Protein AF-A0A1G5EX84-F1 (afdb_monomer_lite)

Radius of gyration: 14.92 Å; chains: 1; bounding box: 35×28×41 Å

Secondary structure (DSSP, 8-state):
-PPPP--TT-SEEEHHHHHHHHHHHHHHHHH---HHHHHHHHHHHHHHHHHHHHS-HHHHHT--EEEEGGGHHHHHHHHHTTS-TTSPPPPEEEEEETTEEEEEEPP-

Structure (mmCIF, N/CA/C/O backbone):
data_AF-A0A1G5EX84-F1
#
_entry.id   AF-A0A1G5EX84-F1
#
loop_
_atom_site.group_PDB
_atom_site.id
_atom_site.type_symbol
_atom_site.label_atom_id
_atom_site.label_alt_id
_atom_site.label_comp_id
_atom_site.label_asym_id
_atom_site.label_entity_id
_atom_site.label_seq_id
_atom_site.pdbx_PDB_ins_code
_atom_site.Cartn_x
_atom_site.Cartn_y
_atom_site.Cartn_z
_atom_site.occupancy
_atom_site.B_iso_or_equiv
_atom_site.auth_seq_id
_atom_site.auth_comp_id
_atom_site.auth_asym_id
_atom_site.auth_atom_id
_atom_site.pdbx_PDB_model_num
ATOM 1 N N . MET A 1 1 ? -11.331 17.997 1.806 1.00 59.84 1 MET A N 1
ATOM 2 C CA . MET A 1 1 ? -12.107 17.163 0.866 1.00 59.84 1 MET A CA 1
ATOM 3 C C . MET A 1 1 ? -11.786 15.721 1.193 1.00 59.84 1 MET A C 1
ATOM 5 O O . MET A 1 1 ? -10.624 15.443 1.455 1.00 59.84 1 MET A O 1
ATOM 9 N N . GLU A 1 2 ? -12.795 14.859 1.251 1.00 73.00 2 GLU A N 1
ATOM 10 C CA . GLU A 1 2 ? -12.611 13.416 1.421 1.00 73.00 2 GLU A CA 1
ATOM 11 C C . GLU A 1 2 ? -11.902 12.845 0.183 1.00 73.00 2 GLU A C 1
ATOM 13 O O . GLU A 1 2 ? -12.344 13.068 -0.946 1.00 73.00 2 GLU A O 1
ATOM 18 N N . SER A 1 3 ? -10.782 12.152 0.389 1.00 75.81 3 SER A N 1
ATOM 19 C CA . SER A 1 3 ? -10.120 11.371 -0.664 1.00 75.81 3 SER A CA 1
ATOM 20 C C . SER A 1 3 ? -10.778 10.001 -0.767 1.00 75.81 3 SER A C 1
ATOM 22 O O . SER A 1 3 ? -11.206 9.468 0.248 1.00 75.81 3 SER A O 1
ATOM 24 N N . ARG A 1 4 ? -10.843 9.403 -1.960 1.00 87.75 4 ARG A N 1
ATOM 25 C CA . ARG A 1 4 ? -11.430 8.061 -2.132 1.00 87.75 4 ARG A CA 1
ATOM 26 C C . ARG A 1 4 ? -10.699 7.014 -1.268 1.00 87.75 4 ARG A C 1
ATOM 28 O O . ARG A 1 4 ? -9.495 7.182 -1.056 1.00 87.75 4 ARG A O 1
ATOM 35 N N . PRO A 1 5 ? -11.391 5.952 -0.811 1.00 92.44 5 PRO A N 1
ATOM 36 C CA . PRO A 1 5 ? -10.753 4.849 -0.102 1.00 92.44 5 PRO A CA 1
ATOM 37 C C . PRO A 1 5 ? -9.605 4.242 -0.905 1.00 92.44 5 PRO A C 1
ATOM 39 O O . PRO A 1 5 ? -9.705 4.134 -2.133 1.00 92.44 5 PRO A O 1
ATOM 42 N N . ILE A 1 6 ? -8.539 3.843 -0.210 1.00 95.44 6 ILE A N 1
ATOM 43 C CA . ILE A 1 6 ? -7.417 3.127 -0.817 1.00 95.44 6 ILE A CA 1
ATOM 44 C C . ILE A 1 6 ? -7.475 1.655 -0.422 1.00 95.44 6 ILE A C 1
ATOM 46 O O . ILE A 1 6 ? -7.482 1.306 0.756 1.00 95.44 6 ILE A O 1
ATOM 50 N N . THR A 1 7 ? -7.494 0.781 -1.424 1.00 95.19 7 THR A N 1
ATOM 51 C CA . THR A 1 7 ? -7.576 -0.673 -1.263 1.00 95.19 7 THR A CA 1
ATOM 52 C C . THR A 1 7 ? -6.568 -1.376 -2.171 1.00 95.19 7 THR A C 1
ATOM 54 O O . THR A 1 7 ? -6.075 -0.820 -3.155 1.00 95.19 7 THR A O 1
ATOM 57 N N . ASN A 1 8 ? -6.303 -2.652 -1.891 1.00 94.81 8 ASN A N 1
ATOM 58 C CA . ASN A 1 8 ? -5.384 -3.486 -2.674 1.00 94.81 8 ASN A CA 1
ATOM 59 C C . ASN A 1 8 ? -5.939 -3.922 -4.051 1.00 94.81 8 ASN A C 1
ATOM 61 O O . ASN A 1 8 ? -5.383 -4.804 -4.710 1.00 94.81 8 ASN A O 1
ATOM 65 N N . THR A 1 9 ? -7.049 -3.328 -4.501 1.00 96.19 9 THR A N 1
ATOM 66 C CA . THR A 1 9 ? -7.612 -3.570 -5.835 1.00 96.19 9 THR A CA 1
ATOM 67 C C . THR A 1 9 ? -7.138 -2.554 -6.870 1.00 96.19 9 THR A C 1
ATOM 69 O O . THR A 1 9 ? -7.272 -2.806 -8.066 1.00 96.19 9 THR A O 1
ATOM 72 N N . GLN A 1 10 ? -6.595 -1.410 -6.441 1.00 96.81 10 GLN A N 1
ATOM 73 C CA . GLN A 1 10 ? -6.109 -0.365 -7.343 1.00 96.81 10 GLN A CA 1
ATOM 74 C C . GLN A 1 10 ? -4.824 -0.804 -8.047 1.00 96.81 10 GLN A C 1
ATOM 76 O O . GLN A 1 10 ? -3.891 -1.274 -7.406 1.00 96.81 10 GLN A O 1
ATOM 81 N N . ASN A 1 11 ? -4.750 -0.611 -9.363 1.00 97.12 11 ASN A N 1
ATOM 82 C CA . ASN A 1 11 ? -3.559 -0.959 -10.146 1.00 97.12 11 ASN A CA 1
ATOM 83 C C . ASN A 1 11 ? -2.369 -0.024 -9.888 1.00 97.12 11 ASN A C 1
ATOM 85 O O . ASN A 1 11 ? -1.220 -0.435 -10.030 1.00 97.12 11 ASN A O 1
ATOM 89 N N . LEU A 1 12 ? -2.655 1.224 -9.521 1.00 95.69 12 LEU A N 1
ATOM 90 C CA . LEU A 1 12 ? -1.671 2.266 -9.272 1.00 95.69 12 LEU A CA 1
ATOM 91 C C . LEU A 1 12 ? -2.091 3.054 -8.033 1.00 95.69 12 LEU A C 1
ATOM 93 O O . LEU A 1 12 ? -3.217 3.553 -7.966 1.00 95.69 12 LEU A O 1
ATOM 97 N N . ILE A 1 13 ? -1.185 3.161 -7.067 1.00 96.44 13 ILE A N 1
ATOM 98 C CA . ILE A 1 13 ? -1.346 3.980 -5.866 1.00 96.44 13 ILE A CA 1
ATOM 99 C C . ILE A 1 13 ? -0.172 4.953 -5.825 1.00 96.44 13 ILE A C 1
ATOM 101 O O . ILE A 1 13 ? 0.979 4.533 -5.899 1.00 96.44 13 ILE A O 1
ATOM 105 N N . ASN A 1 14 ? -0.447 6.248 -5.693 1.00 95.06 14 ASN A N 1
ATOM 106 C CA . ASN A 1 14 ? 0.605 7.226 -5.448 1.00 95.06 14 ASN A CA 1
ATOM 107 C C . ASN A 1 14 ? 0.849 7.351 -3.940 1.00 95.06 14 ASN A C 1
ATOM 109 O O . ASN 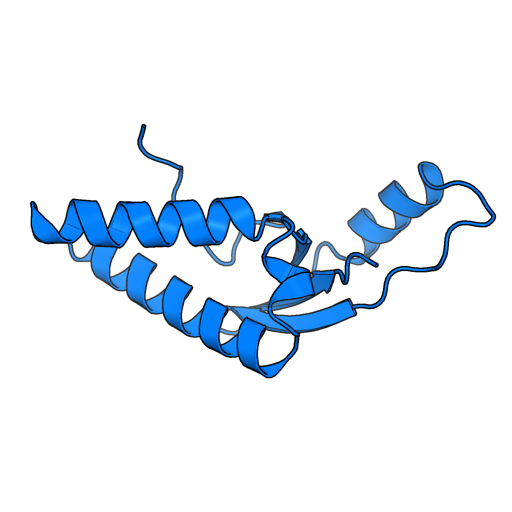A 1 14 ? -0.098 7.492 -3.162 1.00 95.06 14 ASN A O 1
ATOM 113 N N . SER A 1 15 ? 2.110 7.324 -3.512 1.00 94.50 15 SER A N 1
ATOM 114 C CA . SER A 1 15 ? 2.455 7.404 -2.091 1.00 94.50 15 SER A CA 1
ATOM 115 C C . SER A 1 15 ? 1.975 8.707 -1.444 1.00 94.50 15 SER A C 1
ATOM 117 O O . SER A 1 15 ? 1.546 8.694 -0.293 1.00 94.50 15 SER A O 1
ATOM 119 N N . ARG A 1 16 ? 1.953 9.831 -2.172 1.00 92.50 16 ARG A N 1
ATOM 120 C CA . ARG A 1 16 ? 1.443 11.104 -1.644 1.00 92.50 16 ARG A CA 1
ATOM 121 C C . ARG A 1 16 ? -0.047 11.018 -1.323 1.00 92.50 16 ARG A C 1
ATOM 123 O O . ARG A 1 16 ? -0.474 11.514 -0.281 1.00 92.50 16 ARG A O 1
ATOM 130 N N . ASP A 1 17 ? -0.817 10.364 -2.188 1.00 94.31 17 ASP A N 1
ATOM 131 C CA . ASP A 1 17 ? -2.250 10.144 -1.977 1.00 94.31 17 ASP A CA 1
ATOM 132 C C . ASP A 1 17 ? -2.498 9.147 -0.839 1.00 94.31 17 ASP A C 1
ATOM 134 O O . ASP A 1 17 ? -3.399 9.360 -0.027 1.00 94.31 17 ASP A O 1
ATOM 138 N N . LEU A 1 18 ? -1.652 8.117 -0.717 1.00 95.56 18 LEU A N 1
ATOM 139 C CA . LEU A 1 18 ? -1.657 7.171 0.403 1.00 95.56 18 LEU A CA 1
ATOM 140 C C . LEU A 1 18 ? -1.484 7.885 1.750 1.00 95.56 18 LEU A C 1
ATOM 142 O O . LEU A 1 18 ? -2.333 7.752 2.633 1.00 95.56 18 LEU A O 1
ATOM 146 N N . PHE A 1 19 ? -0.433 8.695 1.904 1.00 94.44 19 PHE A N 1
ATOM 147 C CA . PHE A 1 19 ? -0.201 9.442 3.145 1.00 94.44 19 PHE A CA 1
ATOM 148 C C . PHE A 1 19 ? -1.289 10.489 3.404 1.00 94.44 19 PHE A C 1
ATOM 150 O O . PHE A 1 19 ? -1.691 10.692 4.552 1.00 94.44 19 PHE A O 1
ATOM 157 N N . ALA A 1 20 ? -1.812 11.128 2.353 1.00 94.44 20 ALA A N 1
ATOM 158 C CA . ALA A 1 20 ? -2.936 12.047 2.482 1.00 94.44 20 ALA A CA 1
ATOM 159 C C . ALA A 1 20 ? -4.204 11.339 2.992 1.00 94.44 20 ALA A C 1
ATOM 161 O O . ALA A 1 20 ? -4.882 11.880 3.869 1.00 94.44 20 ALA A O 1
ATOM 162 N N . ARG A 1 21 ? -4.507 10.128 2.499 1.00 96.31 21 ARG A N 1
ATOM 163 C CA . ARG A 1 21 ? -5.645 9.320 2.965 1.00 96.31 21 ARG A CA 1
ATOM 164 C C . ARG A 1 21 ? -5.468 8.883 4.415 1.00 96.31 21 ARG A C 1
ATOM 166 O O . ARG A 1 21 ? -6.399 9.057 5.193 1.00 96.31 21 ARG A O 1
ATOM 173 N N . ILE A 1 22 ? -4.279 8.411 4.800 1.00 96.25 22 ILE A N 1
ATOM 174 C CA . ILE A 1 22 ? -3.966 8.049 6.195 1.00 96.25 22 ILE A CA 1
ATOM 175 C C . ILE A 1 22 ? -4.205 9.241 7.124 1.00 96.25 22 ILE A C 1
ATOM 177 O O . ILE A 1 22 ? -4.954 9.125 8.091 1.00 96.25 22 ILE A O 1
ATOM 181 N N . LYS A 1 23 ? -3.640 10.410 6.796 1.00 95.31 23 LYS A N 1
ATOM 182 C CA . LYS A 1 23 ? -3.809 11.623 7.606 1.00 95.31 23 LYS A CA 1
ATOM 183 C C . LYS A 1 23 ? -5.277 12.036 7.725 1.00 95.31 23 LYS A C 1
ATOM 185 O O . LYS A 1 23 ? -5.705 12.476 8.789 1.00 95.31 23 LYS A O 1
ATOM 190 N N . TRP A 1 24 ? -6.043 11.923 6.641 1.00 95.44 24 TRP A N 1
ATOM 191 C CA . TRP A 1 24 ? -7.472 12.222 6.665 1.00 95.44 24 TRP A CA 1
ATOM 192 C C . TRP A 1 24 ? -8.244 11.240 7.555 1.00 95.44 24 TRP A C 1
ATOM 194 O O . TRP A 1 24 ? -9.031 11.685 8.383 1.00 95.44 24 TRP A O 1
ATOM 204 N N . LEU A 1 25 ? -7.976 9.934 7.452 1.00 95.81 25 LEU A N 1
ATOM 205 C CA . LEU A 1 25 ? -8.608 8.904 8.286 1.00 95.81 25 LEU A CA 1
ATOM 206 C C . LEU A 1 25 ? -8.320 9.122 9.777 1.00 95.81 25 LEU A C 1
ATOM 208 O O . LEU A 1 25 ? -9.232 9.042 10.593 1.00 95.81 25 LEU A O 1
ATOM 212 N N . GLU A 1 26 ? -7.076 9.452 10.136 1.00 95.38 26 GLU A N 1
ATOM 213 C CA . GLU A 1 26 ? -6.702 9.782 11.519 1.00 95.38 26 GLU A CA 1
ATOM 214 C C . GLU A 1 26 ? -7.464 10.999 12.052 1.00 95.38 26 GLU A C 1
ATOM 216 O O . GLU A 1 26 ? -7.866 11.024 13.215 1.00 95.38 26 GLU A O 1
ATOM 221 N N . GLN A 1 27 ? -7.681 12.012 11.211 1.00 94.31 27 GLN A N 1
ATOM 222 C CA . GLN A 1 27 ? -8.481 13.178 11.580 1.00 94.31 27 GLN A CA 1
ATOM 223 C C . GLN A 1 27 ? -9.958 12.818 11.726 1.00 94.31 27 GLN A C 1
ATOM 225 O O . GLN A 1 27 ? -10.562 13.176 12.731 1.00 94.31 27 GLN A O 1
ATOM 230 N N . GLU A 1 28 ? -10.535 12.100 10.765 1.00 94.38 28 GLU A N 1
ATOM 231 C CA . GLU A 1 28 ? -11.958 11.755 10.762 1.00 94.38 28 GLU A CA 1
ATOM 232 C C . GLU A 1 28 ? -12.322 10.854 11.956 1.00 94.38 28 GLU A C 1
ATOM 234 O O . GLU A 1 28 ? -13.321 11.097 12.637 1.00 94.38 28 GLU A O 1
ATOM 239 N N . LEU A 1 29 ? -11.460 9.883 12.283 1.00 94.88 29 LEU A N 1
ATOM 240 C CA . LEU A 1 29 ? -11.642 8.973 13.418 1.00 94.88 29 LEU A CA 1
ATOM 241 C C . LEU A 1 29 ? -11.542 9.660 14.787 1.00 94.88 29 LEU A C 1
ATOM 243 O O . LEU A 1 29 ? -12.104 9.161 15.761 1.00 94.88 29 LEU A O 1
ATOM 247 N N . ASN A 1 30 ? -10.897 10.829 14.878 1.00 93.12 30 ASN A N 1
ATOM 248 C CA . ASN A 1 30 ? -10.922 11.631 16.108 1.00 93.12 30 ASN A CA 1
ATOM 249 C C . ASN A 1 30 ? -12.302 12.247 16.379 1.00 93.12 30 ASN A C 1
ATOM 251 O O . ASN A 1 30 ? -12.615 12.565 17.526 1.00 93.12 30 ASN A O 1
ATOM 255 N N . TYR A 1 31 ? -13.119 12.444 15.342 1.00 90.25 31 TYR A N 1
ATOM 256 C CA . TYR A 1 31 ? -14.437 13.068 15.464 1.00 90.25 31 TYR A CA 1
ATOM 257 C C . TYR A 1 31 ? -15.584 12.057 15.418 1.00 90.25 31 TYR A C 1
ATOM 259 O O . TYR A 1 31 ? -16.671 12.349 15.923 1.00 90.25 31 TYR A O 1
ATOM 267 N N . ARG A 1 32 ? -15.382 10.891 14.793 1.00 90.19 32 ARG A N 1
ATOM 268 C CA . ARG A 1 32 ? -16.421 9.877 14.577 1.00 90.19 32 ARG A CA 1
ATOM 269 C C . ARG A 1 32 ? -15.848 8.474 14.710 1.00 90.19 32 ARG A C 1
ATOM 271 O O . ARG A 1 32 ? -14.805 8.173 14.148 1.00 90.19 32 ARG A O 1
ATOM 278 N N . CYS A 1 33 ? -16.578 7.587 15.380 1.00 88.38 33 CYS A N 1
ATOM 279 C CA . CYS A 1 33 ? -16.261 6.163 15.355 1.00 88.38 33 CYS A CA 1
ATOM 280 C C . CYS A 1 33 ? -16.818 5.546 14.063 1.00 88.38 33 CYS A C 1
ATOM 282 O O . CYS A 1 33 ? -18.020 5.640 13.810 1.00 88.38 33 CYS A O 1
ATOM 284 N N . SER A 1 34 ? -15.949 4.951 13.246 1.00 94.44 34 SER A N 1
ATOM 285 C CA . SER A 1 34 ? -16.309 4.224 12.025 1.00 94.44 34 SER A CA 1
ATOM 286 C C . SER A 1 34 ? -15.424 2.987 11.908 1.00 94.44 34 SER A C 1
ATOM 288 O O . SER A 1 34 ? -14.199 3.107 11.809 1.00 94.44 34 SER A O 1
ATOM 290 N N . ASP A 1 35 ? -16.038 1.803 11.926 1.00 94.44 35 ASP A N 1
ATOM 291 C CA . ASP A 1 35 ? -15.320 0.530 11.791 1.00 94.44 35 ASP A CA 1
ATOM 292 C C . ASP A 1 35 ? -14.643 0.424 10.418 1.00 94.44 35 ASP A C 1
ATOM 294 O O . ASP A 1 35 ? -13.482 0.035 10.330 1.00 94.44 35 ASP A O 1
ATOM 298 N N . GLU A 1 36 ? -15.321 0.865 9.353 1.00 93.50 36 GLU A N 1
ATOM 299 C CA . GLU A 1 36 ? -14.779 0.859 7.988 1.00 93.50 36 GLU A CA 1
ATOM 300 C C . GLU A 1 36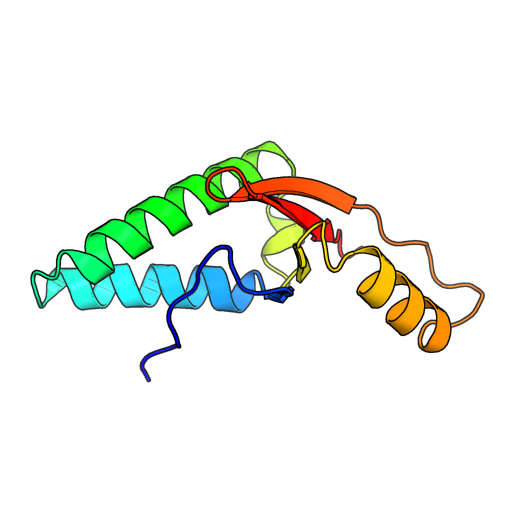 ? -13.505 1.708 7.881 1.00 93.50 36 GLU A C 1
ATOM 302 O O . GLU A 1 36 ? -12.489 1.252 7.359 1.00 93.50 36 GLU A O 1
ATOM 307 N N . TYR A 1 37 ? -13.524 2.922 8.439 1.00 95.12 37 TYR A N 1
ATOM 308 C CA . TYR A 1 37 ? -12.355 3.807 8.430 1.00 95.12 37 TYR A CA 1
ATOM 309 C C . TYR A 1 37 ? -11.234 3.295 9.331 1.00 95.12 37 TYR A C 1
ATOM 311 O O . TYR A 1 37 ? -10.061 3.497 9.020 1.00 95.12 37 TYR A O 1
ATOM 319 N N . SER A 1 38 ? -11.577 2.622 10.430 1.00 95.69 38 SER A N 1
ATOM 320 C CA . SER A 1 38 ? -10.590 2.028 11.335 1.00 95.69 38 SER A CA 1
ATOM 321 C C . SER A 1 38 ? -9.864 0.857 10.674 1.00 95.69 38 SER A C 1
ATOM 323 O O . SER A 1 38 ? -8.636 0.781 10.744 1.00 95.69 38 SER A O 1
ATOM 325 N N . GLU A 1 39 ? -10.599 -0.019 9.984 1.00 95.88 39 GLU A N 1
ATOM 326 C CA . GLU A 1 39 ? -10.020 -1.144 9.247 1.00 95.88 39 GLU A CA 1
ATOM 327 C C . GLU A 1 39 ? -9.204 -0.675 8.039 1.00 95.88 39 GLU A C 1
ATOM 329 O O . GLU A 1 39 ? -8.092 -1.167 7.829 1.00 95.88 39 GLU A O 1
ATOM 334 N N . GLU A 1 40 ? -9.683 0.329 7.293 1.00 96.25 40 GLU A N 1
ATOM 335 C CA . GLU A 1 40 ? -8.891 0.941 6.222 1.00 96.25 40 GLU A CA 1
ATOM 336 C C . GLU A 1 40 ? -7.592 1.533 6.782 1.00 96.25 40 GLU A C 1
ATOM 338 O O . GLU A 1 40 ? -6.508 1.193 6.309 1.00 96.25 40 GLU A O 1
ATOM 343 N N . LEU A 1 41 ? -7.664 2.362 7.829 1.00 96.81 41 LEU A N 1
ATOM 344 C CA . LEU A 1 41 ? -6.482 2.986 8.427 1.00 96.81 41 LEU A CA 1
ATOM 345 C C . LEU A 1 41 ? -5.464 1.941 8.894 1.00 96.81 41 LEU A C 1
ATOM 347 O O . LEU A 1 41 ? -4.264 2.106 8.669 1.00 96.81 41 LEU A O 1
ATOM 351 N N . LYS A 1 42 ? -5.929 0.862 9.526 1.00 97.12 42 LYS A N 1
ATOM 352 C CA . LYS A 1 42 ? -5.081 -0.247 9.971 1.00 97.12 42 LYS A CA 1
ATOM 353 C C . LYS A 1 42 ? -4.373 -0.924 8.797 1.00 97.12 42 LYS A C 1
ATOM 355 O O . LYS A 1 42 ? -3.162 -1.133 8.865 1.00 97.12 42 LYS A O 1
ATOM 360 N N . ALA A 1 43 ? -5.100 -1.221 7.720 1.00 97.69 43 ALA A N 1
ATOM 361 C CA . ALA A 1 43 ? -4.525 -1.812 6.516 1.00 97.69 43 ALA A CA 1
ATOM 362 C C . ALA A 1 43 ? -3.484 -0.883 5.866 1.00 97.69 43 ALA A C 1
ATOM 364 O O . ALA A 1 43 ? -2.386 -1.324 5.529 1.00 97.69 43 ALA A O 1
ATOM 365 N N . LEU A 1 44 ? -3.786 0.416 5.752 1.00 97.75 44 LEU A N 1
ATOM 366 C CA . LEU A 1 44 ? -2.871 1.394 5.160 1.00 97.75 44 LEU A CA 1
ATOM 367 C C . LEU A 1 44 ? -1.619 1.624 6.016 1.00 97.75 44 LEU A C 1
ATOM 369 O O . LEU A 1 44 ? -0.532 1.780 5.465 1.00 97.75 44 LEU A O 1
ATOM 373 N N . LYS A 1 45 ? -1.733 1.602 7.351 1.00 97.56 45 LYS A N 1
ATOM 374 C CA . LYS A 1 45 ? -0.567 1.687 8.246 1.00 97.56 45 LYS A CA 1
ATOM 375 C C . LYS A 1 45 ? 0.355 0.482 8.095 1.00 97.56 45 LYS A C 1
ATOM 377 O O . LYS A 1 45 ? 1.553 0.677 7.926 1.00 97.56 45 LYS A O 1
ATOM 382 N N . SER A 1 46 ? -0.198 -0.731 8.066 1.00 97.06 46 SER A N 1
ATOM 383 C CA . SER A 1 46 ? 0.595 -1.944 7.825 1.00 97.06 46 SER A CA 1
ATOM 384 C C . SER A 1 46 ? 1.278 -1.914 6.452 1.00 97.06 46 SER A C 1
ATOM 386 O O . SER A 1 46 ? 2.449 -2.268 6.324 1.00 97.06 46 SER A O 1
ATOM 388 N N . PHE A 1 47 ? 0.589 -1.403 5.428 1.00 96.94 47 PHE A N 1
ATOM 389 C CA . PHE A 1 47 ? 1.190 -1.221 4.110 1.00 96.94 47 PHE A CA 1
ATOM 390 C C . PHE A 1 47 ? 2.356 -0.216 4.131 1.00 96.94 47 PHE A C 1
ATOM 392 O O . PHE A 1 47 ? 3.405 -0.471 3.539 1.00 96.94 47 PHE A O 1
ATOM 399 N N . VAL A 1 48 ? 2.219 0.902 4.852 1.00 96.06 48 VAL A N 1
ATOM 400 C CA . VAL A 1 48 ? 3.303 1.884 5.028 1.00 96.06 48 VAL A CA 1
ATOM 401 C C . VAL A 1 48 ? 4.503 1.291 5.764 1.00 96.06 48 VAL A C 1
ATOM 403 O O . VAL A 1 48 ? 5.632 1.550 5.356 1.00 96.06 48 VAL A O 1
ATOM 406 N N . GLU A 1 49 ? 4.294 0.475 6.796 1.00 95.50 49 GLU A N 1
ATOM 407 C CA . GLU A 1 49 ? 5.388 -0.226 7.486 1.00 95.50 49 GLU A CA 1
ATOM 408 C C . GLU A 1 49 ? 6.171 -1.124 6.515 1.00 95.50 49 GLU A C 1
ATOM 410 O O . GLU A 1 49 ? 7.403 -1.082 6.482 1.00 95.50 49 GLU A O 1
ATOM 415 N N . ASN A 1 50 ? 5.468 -1.862 5.648 1.00 94.75 50 ASN A N 1
ATOM 416 C CA . ASN A 1 50 ? 6.099 -2.669 4.600 1.00 94.75 50 ASN A CA 1
ATOM 417 C C . ASN A 1 50 ? 6.886 -1.808 3.5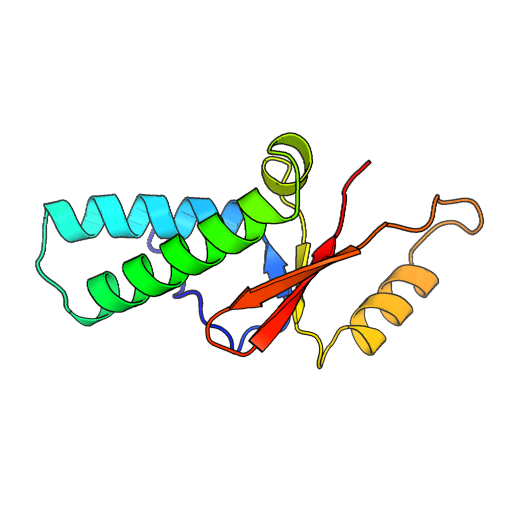99 1.00 94.75 50 ASN A C 1
ATOM 419 O O . ASN A 1 50 ? 7.976 -2.197 3.180 1.00 94.75 50 ASN A O 1
ATOM 423 N N . ILE A 1 51 ? 6.377 -0.629 3.231 1.00 93.75 51 ILE A N 1
ATOM 424 C CA . ILE A 1 51 ? 7.093 0.323 2.367 1.00 93.75 51 ILE A CA 1
ATOM 425 C C . ILE A 1 51 ? 8.383 0.806 3.038 1.00 93.75 51 ILE A C 1
ATOM 427 O O . ILE A 1 51 ? 9.450 0.765 2.425 1.00 93.75 51 ILE A O 1
ATOM 431 N N . GLN A 1 52 ? 8.301 1.219 4.301 1.00 92.25 52 GLN A N 1
ATOM 432 C CA . GLN A 1 52 ? 9.435 1.733 5.073 1.00 92.25 52 GLN A CA 1
ATOM 433 C C . GLN A 1 52 ? 10.519 0.676 5.313 1.00 92.25 52 GLN A C 1
ATOM 435 O O . GLN A 1 52 ? 11.697 1.013 5.399 1.00 92.25 52 GLN A O 1
ATOM 440 N N . ALA A 1 53 ? 10.145 -0.603 5.374 1.00 91.25 53 ALA A N 1
ATOM 441 C CA . ALA A 1 53 ? 11.096 -1.707 5.467 1.00 91.25 53 ALA A CA 1
ATOM 442 C C . ALA A 1 53 ? 11.878 -1.958 4.160 1.00 91.25 53 ALA A C 1
ATOM 444 O O . ALA A 1 53 ? 12.952 -2.556 4.201 1.00 91.25 53 ALA A O 1
ATOM 445 N N . ASN A 1 54 ? 11.359 -1.514 3.008 1.00 86.62 54 ASN A N 1
ATOM 446 C CA . ASN A 1 54 ? 11.894 -1.840 1.679 1.00 86.62 54 ASN A CA 1
ATOM 447 C C . ASN A 1 54 ? 12.443 -0.628 0.901 1.00 86.62 54 ASN A C 1
ATOM 449 O O . ASN A 1 54 ? 12.993 -0.801 -0.193 1.00 86.62 54 ASN A O 1
ATOM 453 N N . ALA A 1 55 ? 12.292 0.591 1.429 1.00 87.00 55 ALA A N 1
ATOM 454 C CA . ALA A 1 55 ? 12.759 1.820 0.793 1.00 87.00 55 ALA A CA 1
ATOM 455 C C . ALA A 1 55 ? 13.030 2.952 1.794 1.00 87.00 55 ALA A C 1
ATOM 457 O O . ALA A 1 55 ? 12.500 2.980 2.902 1.00 87.00 55 ALA A O 1
ATOM 458 N N . SER A 1 56 ? 13.845 3.922 1.373 1.00 84.38 56 SER A N 1
ATOM 459 C CA . SER A 1 56 ? 14.124 5.131 2.149 1.00 84.38 56 SER A CA 1
ATOM 460 C C . SER A 1 56 ? 12.985 6.147 2.052 1.00 84.38 56 SER A C 1
ATOM 462 O O . SER A 1 56 ? 12.257 6.197 1.060 1.00 84.38 56 SER A O 1
ATOM 464 N N . ALA A 1 57 ? 12.881 7.024 3.057 1.00 82.75 57 ALA A N 1
ATOM 465 C CA . ALA A 1 57 ? 11.866 8.078 3.096 1.00 82.75 57 ALA A CA 1
ATOM 466 C C . ALA A 1 57 ? 11.857 8.966 1.848 1.00 82.75 57 ALA A C 1
ATOM 468 O O . ALA A 1 57 ? 10.802 9.219 1.270 1.00 82.75 57 ALA A O 1
ATOM 469 N N . SER A 1 58 ? 13.046 9.319 1.357 1.00 82.38 58 SER A N 1
ATOM 470 C CA . SER A 1 58 ? 13.224 10.089 0.126 1.00 82.38 58 SER A CA 1
ATOM 471 C C . SER A 1 58 ? 12.511 9.490 -1.090 1.00 82.38 58 SER A C 1
ATOM 473 O O . SER A 1 58 ? 12.071 10.243 -1.953 1.00 82.38 58 SER A O 1
ATOM 475 N N . THR A 1 59 ? 12.378 8.161 -1.160 1.00 82.50 59 THR A N 1
ATOM 476 C CA . THR A 1 59 ? 11.745 7.469 -2.286 1.00 82.50 59 THR A CA 1
ATOM 477 C C . THR A 1 59 ? 10.249 7.742 -2.322 1.00 82.50 59 THR A C 1
ATOM 479 O O . THR A 1 59 ? 9.718 8.143 -3.352 1.00 82.50 59 THR A O 1
ATOM 482 N N . TYR A 1 60 ? 9.545 7.542 -1.209 1.00 83.31 60 TYR A N 1
ATOM 483 C CA . TYR A 1 60 ? 8.088 7.656 -1.190 1.00 83.31 60 TYR A CA 1
ATOM 484 C C . TYR A 1 60 ? 7.591 9.066 -0.847 1.00 83.31 60 TYR A C 1
ATOM 486 O O . TYR A 1 60 ? 6.465 9.404 -1.203 1.00 83.31 60 TYR A O 1
ATOM 494 N N . GLU A 1 61 ? 8.384 9.923 -0.206 1.00 83.00 61 GLU A N 1
ATOM 495 C CA . GLU A 1 61 ? 7.964 11.298 0.113 1.00 83.00 61 GLU A CA 1
ATOM 496 C C . GLU A 1 61 ? 7.768 12.167 -1.135 1.00 83.00 61 GLU A C 1
ATOM 498 O O . GLU A 1 61 ? 6.941 13.078 -1.136 1.00 83.00 61 GLU A O 1
ATOM 503 N N . GLN A 1 62 ? 8.465 11.851 -2.228 1.00 80.12 62 GLN A N 1
ATOM 504 C CA . GLN A 1 62 ? 8.347 12.571 -3.498 1.00 80.12 62 GLN A CA 1
ATOM 505 C C . GLN A 1 62 ? 7.099 12.197 -4.318 1.00 80.12 62 GLN A C 1
ATOM 507 O O . GLN A 1 62 ? 6.879 12.762 -5.387 1.00 80.12 62 GLN A O 1
ATOM 512 N N . GLY A 1 63 ? 6.259 11.277 -3.830 1.00 86.69 63 GLY A N 1
ATOM 513 C CA . GLY A 1 63 ? 5.103 10.779 -4.581 1.00 86.69 63 GLY A CA 1
ATOM 514 C C . GLY A 1 63 ? 5.465 9.630 -5.521 1.00 86.69 63 GLY A C 1
ATOM 515 O O . GLY A 1 63 ? 5.131 9.679 -6.703 1.00 86.69 63 GLY A O 1
ATOM 516 N N . ALA A 1 64 ? 6.157 8.610 -5.010 1.00 91.69 64 ALA A N 1
ATOM 517 C CA . ALA A 1 64 ? 6.431 7.383 -5.746 1.00 91.69 64 ALA A CA 1
ATOM 518 C C . ALA A 1 64 ? 5.155 6.621 -6.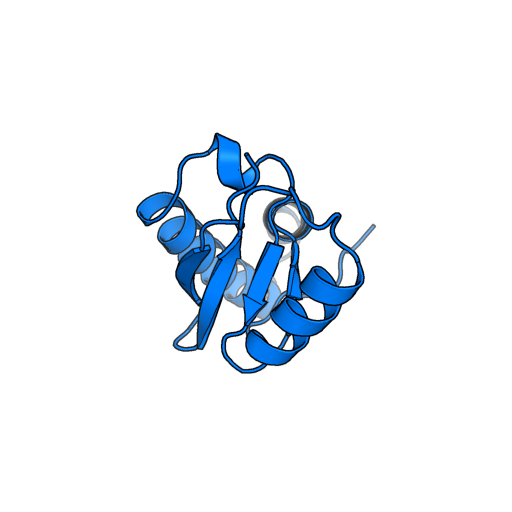119 1.00 91.69 64 ALA A C 1
ATOM 520 O O . ALA A 1 64 ? 4.157 6.611 -5.394 1.00 91.69 64 ALA A O 1
ATOM 521 N N . ASP A 1 65 ? 5.247 5.918 -7.242 1.00 94.56 65 ASP A N 1
ATOM 522 C CA . ASP A 1 65 ? 4.211 5.017 -7.720 1.00 94.56 65 ASP A CA 1
ATOM 523 C C . ASP A 1 65 ? 4.382 3.631 -7.082 1.00 94.56 65 ASP A C 1
ATOM 525 O O . ASP A 1 65 ? 5.472 3.056 -7.090 1.00 94.56 65 ASP A O 1
ATOM 529 N N . LEU A 1 66 ? 3.289 3.088 -6.554 1.00 95.75 66 LEU A N 1
ATOM 530 C CA . LEU A 1 66 ? 3.131 1.702 -6.125 1.00 95.75 66 LEU A CA 1
ATOM 531 C C . LEU A 1 66 ? 2.267 1.002 -7.173 1.00 95.75 66 LEU A C 1
ATOM 533 O O . LEU A 1 66 ? 1.078 1.303 -7.315 1.00 95.75 66 LEU A O 1
ATOM 537 N N . ILE A 1 67 ? 2.871 0.086 -7.924 1.00 96.94 67 ILE A N 1
ATOM 538 C CA . ILE A 1 67 ? 2.238 -0.566 -9.072 1.00 96.94 67 ILE A CA 1
ATOM 539 C C . ILE A 1 67 ? 1.869 -1.993 -8.702 1.00 96.94 67 ILE A C 1
ATOM 541 O O . ILE A 1 67 ? 2.740 -2.782 -8.354 1.00 96.94 67 ILE A O 1
ATOM 545 N N . ARG A 1 68 ? 0.592 -2.351 -8.800 1.00 97.75 68 ARG A N 1
ATOM 546 C CA . ARG A 1 68 ? 0.149 -3.718 -8.520 1.00 97.75 68 ARG A CA 1
ATOM 547 C C . ARG A 1 68 ? 0.854 -4.703 -9.453 1.00 97.75 68 ARG A C 1
ATOM 549 O O . ARG A 1 68 ? 0.921 -4.455 -10.654 1.00 97.75 68 ARG A O 1
ATOM 556 N N . ASP A 1 69 ? 1.309 -5.834 -8.922 1.00 96.69 69 ASP A N 1
ATOM 557 C CA . ASP A 1 69 ? 2.036 -6.858 -9.685 1.00 96.69 69 ASP A CA 1
ATOM 558 C C . ASP A 1 69 ? 1.316 -7.274 -10.978 1.00 96.69 69 ASP A C 1
ATOM 560 O O . ASP A 1 69 ? 1.894 -7.232 -12.062 1.00 96.69 69 ASP A O 1
ATOM 564 N N . SER A 1 70 ? 0.006 -7.516 -10.892 1.00 96.56 70 SER A N 1
ATOM 565 C CA . SER A 1 70 ? -0.836 -7.891 -12.035 1.00 96.56 70 SER A CA 1
ATOM 566 C C . SER A 1 70 ? -0.997 -6.810 -13.114 1.00 96.56 70 SER A C 1
ATOM 568 O O . SER A 1 70 ? -1.630 -7.079 -14.126 1.00 96.56 70 SER A O 1
ATOM 570 N N . TYR A 1 71 ? -0.525 -5.586 -12.871 1.00 96.25 71 TYR A N 1
ATOM 571 C CA . TYR A 1 71 ? -0.542 -4.458 -13.812 1.00 96.25 71 TYR A CA 1
ATOM 572 C C . TYR A 1 71 ? 0.878 -3.986 -14.174 1.00 96.25 71 TYR A C 1
ATOM 574 O O . TYR A 1 71 ? 1.073 -3.026 -14.924 1.00 96.25 71 TYR A O 1
ATOM 582 N N . PHE A 1 72 ? 1.904 -4.627 -13.611 1.00 93.31 72 PHE A N 1
ATOM 583 C CA . PHE A 1 72 ? 3.277 -4.155 -13.711 1.00 93.31 72 PHE A CA 1
ATOM 584 C C . PHE A 1 72 ? 3.800 -4.181 -15.149 1.00 93.31 72 PHE A C 1
ATOM 586 O O . PHE A 1 72 ? 4.489 -3.254 -15.577 1.00 93.31 72 PHE A O 1
ATOM 593 N N . GLN A 1 73 ? 3.439 -5.211 -15.918 1.00 90.12 73 GLN A N 1
ATOM 594 C CA . GLN A 1 73 ? 3.875 -5.348 -17.305 1.00 90.12 73 GLN A CA 1
ATOM 595 C C . GLN A 1 73 ? 3.265 -4.264 -18.204 1.00 90.12 73 GLN A C 1
ATOM 597 O O . GLN A 1 73 ? 3.961 -3.696 -19.046 1.00 90.12 73 GLN A O 1
ATOM 602 N N . GLU A 1 74 ? 1.979 -3.968 -18.034 1.00 92.56 74 GLU A N 1
ATOM 603 C CA . GLU A 1 74 ? 1.268 -2.912 -18.755 1.00 92.56 74 GLU A CA 1
ATOM 604 C C . GLU A 1 74 ? 1.850 -1.540 -18.422 1.00 92.56 74 GLU A C 1
ATOM 606 O O . GLU A 1 74 ? 2.120 -0.742 -19.320 1.00 92.56 74 GLU A O 1
ATOM 611 N N . TYR A 1 75 ? 2.105 -1.292 -17.137 1.00 90.44 75 TYR A N 1
ATOM 612 C CA . TYR A 1 75 ? 2.746 -0.070 -16.675 1.00 90.44 75 TYR A CA 1
ATOM 613 C C . TYR A 1 75 ? 4.147 0.118 -17.276 1.00 90.44 75 TYR A C 1
ATOM 615 O O . TYR A 1 75 ? 4.468 1.210 -17.743 1.00 90.44 75 TYR A O 1
ATOM 623 N N . ALA A 1 76 ? 4.971 -0.936 -17.294 1.00 86.50 76 ALA A N 1
ATOM 624 C CA . ALA A 1 76 ? 6.325 -0.877 -17.839 1.00 86.50 76 ALA A CA 1
ATOM 625 C C . ALA A 1 76 ? 6.326 -0.518 -19.333 1.00 86.50 76 ALA A C 1
ATOM 627 O O . ALA A 1 76 ? 7.048 0.394 -19.727 1.00 86.50 76 ALA A O 1
ATOM 628 N N . LYS A 1 77 ? 5.463 -1.158 -20.136 1.00 86.75 77 LYS A N 1
ATOM 629 C CA . LYS A 1 77 ? 5.332 -0.865 -21.574 1.00 86.75 77 LYS A CA 1
ATOM 630 C C . LYS A 1 77 ? 4.910 0.579 -21.830 1.00 86.75 77 LYS A C 1
ATOM 632 O O . LYS A 1 77 ? 5.547 1.277 -22.610 1.00 86.75 77 LYS A O 1
ATOM 637 N N . ALA A 1 78 ? 3.875 1.043 -21.125 1.00 85.75 78 ALA A N 1
ATOM 638 C CA . ALA A 1 78 ? 3.397 2.417 -21.257 1.00 85.75 78 ALA A CA 1
ATOM 639 C C . ALA A 1 78 ? 4.488 3.444 -20.908 1.00 85.75 78 ALA A C 1
ATOM 641 O O . ALA A 1 78 ? 4.518 4.534 -21.476 1.00 85.75 78 ALA A O 1
ATOM 642 N N . ARG A 1 79 ? 5.394 3.096 -19.983 1.00 79.88 79 ARG A N 1
ATOM 643 C CA . ARG A 1 79 ? 6.520 3.950 -19.600 1.00 79.88 79 ARG A CA 1
ATOM 644 C C . ARG A 1 79 ? 7.631 3.937 -20.651 1.00 79.88 79 ARG A C 1
ATOM 646 O O . ARG A 1 79 ? 8.084 5.010 -21.027 1.00 79.88 79 ARG A O 1
ATOM 653 N N . GLU A 1 80 ? 8.016 2.766 -21.163 1.00 75.25 80 GLU A N 1
ATOM 654 C CA . GLU A 1 80 ? 9.021 2.616 -22.233 1.00 75.25 80 GLU A CA 1
ATOM 655 C C . GLU A 1 80 ? 8.642 3.382 -23.508 1.00 75.25 80 GLU A C 1
ATOM 657 O O . GLU A 1 80 ? 9.506 3.959 -24.158 1.00 75.25 80 GLU A O 1
ATOM 662 N N . GLU A 1 81 ? 7.352 3.442 -23.840 1.00 71.62 81 GLU A N 1
ATOM 663 C CA . GLU A 1 81 ? 6.844 4.231 -24.972 1.00 71.62 81 GLU A CA 1
ATOM 664 C C . GLU A 1 81 ? 6.927 5.753 -24.738 1.00 71.62 81 GLU A C 1
ATOM 666 O O . GLU A 1 81 ? 6.877 6.530 -25.693 1.00 71.62 81 GLU A O 1
ATOM 671 N N . SER A 1 82 ? 7.043 6.184 -23.478 1.00 67.88 82 SER A N 1
ATOM 672 C CA . SER A 1 82 ? 7.018 7.593 -23.061 1.00 67.88 82 SER A CA 1
ATOM 673 C C . SER A 1 82 ? 8.375 8.157 -22.620 1.00 67.88 82 SER A C 1
ATOM 675 O O . SER A 1 82 ? 8.569 9.373 -22.665 1.00 67.88 82 SER A O 1
ATOM 677 N N . ASP A 1 83 ? 9.299 7.303 -22.177 1.00 65.69 83 ASP A N 1
ATOM 678 C CA . ASP A 1 83 ? 10.621 7.691 -21.684 1.00 65.69 83 ASP A CA 1
ATOM 679 C C . ASP A 1 83 ? 11.614 7.897 -22.842 1.00 65.69 83 ASP A C 1
ATOM 681 O O . ASP A 1 83 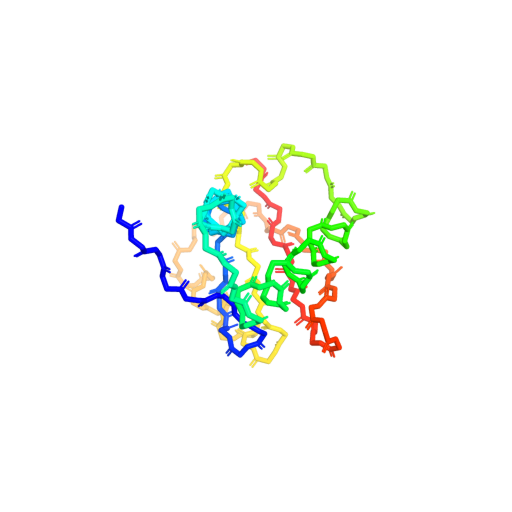? 11.557 7.245 -23.886 1.00 65.69 83 ASP A O 1
ATOM 685 N N . ALA A 1 84 ? 12.555 8.828 -22.661 1.00 62.94 84 ALA A N 1
ATOM 686 C CA . ALA A 1 84 ? 13.642 9.025 -23.617 1.00 62.94 84 ALA A CA 1
ATOM 687 C C . ALA A 1 84 ? 14.573 7.792 -23.623 1.00 62.94 84 ALA A C 1
ATOM 689 O O . ALA A 1 84 ? 14.811 7.216 -22.560 1.00 62.94 84 ALA A O 1
ATOM 690 N N . PRO A 1 85 ? 15.160 7.409 -24.774 1.00 64.88 85 PRO A N 1
ATOM 691 C CA . PRO A 1 85 ? 15.955 6.180 -24.916 1.00 64.88 85 PRO A CA 1
ATOM 692 C C . PRO A 1 85 ? 17.170 6.070 -23.972 1.00 64.88 85 PRO A C 1
ATOM 694 O O . PRO A 1 85 ? 17.664 4.967 -23.755 1.00 64.88 85 PRO A O 1
ATOM 697 N N . ASP A 1 86 ? 17.620 7.184 -23.386 1.00 65.06 86 ASP A N 1
ATOM 698 C CA . ASP A 1 86 ? 18.760 7.260 -22.462 1.00 65.06 86 ASP A CA 1
ATOM 699 C C . ASP A 1 86 ? 18.358 7.479 -20.986 1.00 65.06 86 ASP A C 1
ATOM 701 O O . ASP A 1 86 ? 19.213 7.745 -20.137 1.00 65.06 86 ASP A O 1
ATOM 705 N N . ALA A 1 87 ? 17.065 7.401 -20.647 1.00 64.06 87 ALA A N 1
ATOM 706 C CA . ALA A 1 87 ? 16.620 7.551 -19.265 1.00 64.06 87 ALA A CA 1
ATOM 707 C C . ALA A 1 87 ? 17.080 6.353 -18.405 1.00 64.06 87 ALA A C 1
ATOM 709 O O . ALA A 1 87 ? 16.934 5.196 -18.816 1.00 64.06 87 ALA A O 1
ATOM 710 N N . PRO A 1 88 ? 17.622 6.584 -17.193 1.00 66.81 88 PRO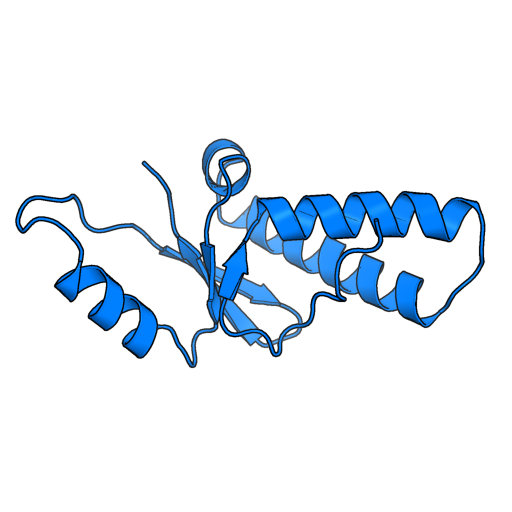 A N 1
ATOM 711 C CA . PRO A 1 88 ? 17.996 5.496 -16.302 1.00 66.81 88 PRO A CA 1
ATOM 712 C C . PRO A 1 88 ? 16.765 4.660 -15.944 1.00 66.81 88 PRO A C 1
ATOM 714 O O . PRO A 1 88 ? 15.726 5.177 -15.527 1.00 66.81 88 PRO A O 1
ATOM 717 N N . ARG A 1 89 ? 16.893 3.338 -16.097 1.00 71.06 89 ARG A N 1
ATOM 718 C CA . ARG A 1 89 ? 15.816 2.399 -15.784 1.00 71.06 89 ARG A CA 1
ATOM 719 C C . ARG A 1 89 ? 15.470 2.504 -14.300 1.00 71.06 89 ARG A C 1
ATOM 721 O O . ARG A 1 89 ? 16.340 2.339 -13.448 1.00 71.06 89 ARG A O 1
ATOM 728 N N . ALA A 1 90 ? 14.200 2.761 -14.001 1.00 77.62 90 ALA A N 1
ATOM 729 C CA . ALA A 1 90 ? 13.745 2.863 -12.621 1.00 77.62 90 ALA A CA 1
ATOM 730 C C . ALA A 1 90 ? 13.973 1.538 -11.872 1.00 77.62 90 ALA A C 1
ATOM 732 O O . ALA A 1 90 ? 13.704 0.459 -12.407 1.00 77.62 90 ALA A O 1
ATOM 733 N N . ALA A 1 91 ? 14.450 1.630 -10.631 1.00 87.00 91 ALA A N 1
ATOM 734 C CA . ALA A 1 91 ? 14.505 0.491 -9.723 1.00 87.00 91 ALA A CA 1
ATOM 735 C C . ALA A 1 91 ? 13.131 0.258 -9.080 1.00 87.00 91 ALA A C 1
ATOM 737 O O . ALA A 1 91 ? 12.346 1.198 -8.915 1.00 87.00 91 ALA A O 1
ATOM 738 N N . PHE A 1 92 ? 12.852 -0.991 -8.699 1.00 91.31 92 PHE A N 1
ATOM 739 C CA . PHE A 1 92 ? 11.599 -1.383 -8.057 1.00 91.31 92 PHE A CA 1
ATOM 740 C C . PHE A 1 92 ? 11.855 -2.288 -6.851 1.00 91.31 92 PHE A C 1
ATOM 742 O O . PHE A 1 92 ? 12.687 -3.191 -6.933 1.00 91.31 92 PHE A O 1
ATOM 749 N N . SER A 1 93 ? 11.111 -2.072 -5.763 1.00 92.88 93 SER A N 1
ATOM 750 C CA . SER A 1 93 ? 11.090 -2.966 -4.595 1.00 92.88 93 SER A CA 1
ATOM 751 C C . SER A 1 93 ? 9.693 -3.561 -4.405 1.00 92.88 93 SER A C 1
ATOM 753 O O . SER A 1 93 ? 8.719 -2.810 -4.491 1.00 92.88 93 SER A O 1
ATOM 755 N N . PRO A 1 94 ? 9.558 -4.868 -4.127 1.00 95.19 94 PRO A N 1
ATOM 756 C CA . PRO A 1 94 ? 8.267 -5.456 -3.799 1.00 95.19 94 PRO A CA 1
ATOM 757 C C . PRO A 1 94 ? 7.831 -5.037 -2.390 1.00 95.19 94 PRO A C 1
ATOM 759 O O . PRO A 1 94 ? 8.635 -5.012 -1.460 1.00 95.19 94 PRO A O 1
ATOM 762 N N . VAL A 1 95 ? 6.548 -4.734 -2.230 1.00 95.69 95 VAL A N 1
ATOM 763 C CA . VAL A 1 95 ? 5.905 -4.412 -0.953 1.00 95.69 95 VAL A CA 1
ATOM 764 C C . VAL A 1 95 ? 4.544 -5.104 -0.882 1.00 95.69 95 VAL A C 1
ATOM 766 O O . VAL A 1 95 ? 3.795 -5.118 -1.859 1.00 95.69 95 VAL A O 1
ATOM 769 N N . ASP A 1 96 ? 4.226 -5.709 0.261 1.00 96.94 96 ASP A N 1
ATOM 770 C CA . ASP A 1 96 ? 2.952 -6.405 0.466 1.00 96.94 96 ASP A CA 1
ATOM 771 C C . ASP A 1 96 ? 1.850 -5.442 0.921 1.00 96.94 96 ASP A C 1
ATOM 773 O O . ASP A 1 96 ? 2.045 -4.669 1.863 1.00 96.94 96 ASP A O 1
ATOM 777 N N . PHE A 1 97 ? 0.684 -5.539 0.282 1.00 97.12 97 PHE A N 1
ATOM 778 C CA . PHE A 1 97 ? -0.556 -4.904 0.709 1.00 97.12 97 PHE A CA 1
ATOM 779 C C . PHE A 1 97 ? -1.666 -5.951 0.871 1.00 97.12 97 PHE A C 1
ATOM 781 O O . PHE A 1 97 ? -2.415 -6.255 -0.066 1.00 97.12 97 PHE A O 1
ATOM 788 N N . ASN A 1 98 ? -1.792 -6.492 2.086 1.00 95.50 98 ASN A N 1
ATOM 789 C CA . ASN A 1 98 ? -2.782 -7.515 2.440 1.00 95.50 98 ASN A CA 1
ATOM 790 C C . ASN A 1 98 ? -2.703 -8.746 1.515 1.00 95.50 98 ASN A C 1
ATOM 792 O O . ASN A 1 98 ? -3.720 -9.195 0.980 1.00 95.50 98 ASN A O 1
ATOM 796 N N . GLY A 1 99 ? -1.495 -9.270 1.292 1.00 95.38 99 GLY A N 1
ATOM 797 C CA . GLY A 1 99 ? -1.255 -10.440 0.441 1.00 95.38 99 GLY A CA 1
ATOM 798 C C . GLY A 1 99 ? -1.165 -10.142 -1.059 1.00 95.38 99 GLY A C 1
ATOM 799 O O . GLY A 1 99 ? -0.985 -11.069 -1.851 1.00 95.38 99 GLY A O 1
ATOM 800 N N . ILE A 1 100 ? -1.308 -8.878 -1.474 1.00 97.56 100 ILE A N 1
ATOM 801 C CA . ILE A 1 100 ? -1.118 -8.446 -2.862 1.00 97.56 100 ILE A CA 1
ATOM 802 C C . ILE A 1 100 ? 0.199 -7.690 -2.975 1.00 97.56 100 ILE A C 1
ATOM 804 O O . ILE A 1 100 ? 0.423 -6.709 -2.270 1.00 97.56 100 ILE A O 1
ATOM 808 N N . ILE A 1 101 ? 1.046 -8.113 -3.911 1.00 97.56 101 ILE A N 1
ATOM 809 C CA . ILE A 1 101 ? 2.329 -7.462 -4.158 1.00 97.56 101 ILE A CA 1
ATOM 810 C C . ILE A 1 101 ? 2.135 -6.194 -4.989 1.00 97.56 101 ILE A C 1
ATOM 812 O O . ILE A 1 101 ? 1.492 -6.198 -6.044 1.00 97.56 101 ILE A O 1
ATOM 816 N N . TYR A 1 102 ? 2.741 -5.116 -4.507 1.00 97.75 102 TYR A N 1
ATOM 817 C CA . TYR A 1 102 ? 2.948 -3.872 -5.226 1.00 97.75 102 TYR A CA 1
ATOM 818 C C . TYR A 1 102 ? 4.446 -3.648 -5.435 1.00 97.75 102 TYR A C 1
ATOM 820 O O . TYR A 1 102 ? 5.262 -3.915 -4.560 1.00 97.75 102 TYR A O 1
ATOM 828 N N . TRP A 1 103 ? 4.812 -3.129 -6.597 1.00 96.06 103 TRP A N 1
ATOM 829 C CA . TRP A 1 103 ? 6.164 -2.726 -6.945 1.00 96.06 103 TRP A CA 1
ATOM 830 C C . TRP A 1 103 ? 6.304 -1.232 -6.693 1.00 96.06 103 TRP A C 1
ATOM 832 O O . TRP A 1 103 ? 5.740 -0.416 -7.422 1.00 96.06 103 TRP A O 1
ATOM 842 N N . LEU A 1 104 ? 7.040 -0.867 -5.647 1.00 94.62 104 LEU A N 1
ATOM 843 C CA . LEU A 1 104 ? 7.390 0.514 -5.353 1.00 94.62 104 LEU A CA 1
ATOM 844 C C . LEU A 1 104 ? 8.453 0.987 -6.339 1.00 94.62 104 LEU A C 1
ATOM 846 O O . LEU A 1 104 ? 9.566 0.460 -6.347 1.00 94.62 104 LEU A O 1
ATOM 850 N N . ARG A 1 105 ? 8.127 2.001 -7.137 1.00 91.81 105 ARG A N 1
ATOM 851 C CA . ARG A 1 105 ? 9.072 2.650 -8.043 1.00 91.81 105 ARG A CA 1
ATOM 852 C C . ARG A 1 105 ? 9.985 3.599 -7.278 1.00 91.81 105 ARG A C 1
ATOM 854 O O . ARG A 1 105 ? 9.517 4.527 -6.623 1.00 91.81 105 ARG A O 1
ATOM 861 N N . HIS A 1 106 ? 11.289 3.435 -7.450 1.00 86.69 106 HIS A N 1
ATOM 862 C CA . HIS A 1 106 ? 12.271 4.378 -6.932 1.00 86.69 106 HIS A CA 1
ATOM 863 C C . HIS A 1 106 ? 12.384 5.572 -7.874 1.00 86.69 106 HIS A C 1
ATOM 865 O O . HIS A 1 106 ? 12.715 5.422 -9.051 1.00 86.69 106 HIS A O 1
ATOM 871 N N . VAL A 1 107 ? 12.071 6.757 -7.360 1.00 72.56 107 VAL A N 1
ATOM 872 C CA . VAL A 1 107 ? 12.365 8.031 -8.020 1.00 72.56 107 VAL A CA 1
ATOM 873 C C . VAL A 1 107 ? 13.782 8.444 -7.626 1.00 72.56 107 VAL A C 1
ATOM 875 O O . VAL A 1 107 ? 14.088 8.551 -6.440 1.00 72.56 107 VAL A O 1
ATOM 878 N N . SER A 1 108 ? 14.659 8.538 -8.630 1.00 57.78 108 SER A N 1
ATOM 879 C CA . SER A 1 108 ? 16.048 9.008 -8.509 1.00 57.78 108 SER A CA 1
ATOM 880 C C . SER A 1 108 ? 16.130 10.515 -8.685 1.00 57.78 108 SER A C 1
ATOM 882 O O . SER A 1 108 ? 15.345 11.034 -9.511 1.00 57.78 108 SER A O 1
#

pLDDT: mean 89.35, std 9.99, range [57.78, 97.75]

Foldseek 3Di:
DQDDQDALVDQKDWLVSLVVNLVVLVVVCVVDDDPVSVVSNVLSVQQVVQVVVWDDPVFRVVTWMWGWPVCVVVVVVVVVVVDDPPDPDWDWTWGDRPNTTTTTTGDD

Sequence (108 aa):
MESRPITNTQNLINSRDLFARIKWLEQELNYRCSDEYSEELKALKSFVENIQANASASTYEQGADLIRDSYFQEYAKAREESDAPDAPRAAFSPVDFNGIIYWLRHVS